Protein AF-Q9V0Q1-F1 (afdb_monomer)

Solvent-accessible surface area (backbone atoms only — not comparable to full-atom values): 7654 Å² total; per-residue (Å²): 84,80,48,76,49,73,83,49,101,88,44,68,52,75,47,77,44,59,63,68,63,54,52,52,26,57,76,72,72,43,56,64,68,58,52,51,48,46,58,74,71,66,63,84,71,84,74,86,70,74,45,73,64,57,54,51,52,50,54,52,52,50,53,56,47,53,53,53,48,52,56,49,52,54,52,48,51,54,50,53,51,54,51,51,50,53,52,52,51,48,31,52,49,28,54,52,50,54,53,52,52,53,48,48,56,52,51,28,58,75,69,72,45,78,87,77,89,50,64,74,60,50,52,54,29,26,66,53,66,76,103

Mean predicted aligned error: 13.84 Å

Secondary structure (DSSP, 8-state):
-EEEEESSSS-EEEEEPPHHHHHHHHHTT--HHHHHHHHHHH---------HHHHHHHHHHHHHHHHHHHHHHHHHHHHHHHHHHHHHHHHHHHHHHHHHHHHHHHHHHHTTPPPPP-HHHHHHHHHHHT-

Radius of gyration: 37.67 Å; Cα contacts (8 Å, |Δi|>4): 56; chains: 1; bounding box: 70×28×96 Å

Foldseek 3Di:
DWDWDDPDPPDIDIDDDDPVVVVVCVVVVHDPVVVVCCCVPVVDDPPPPCDPVNVVVVVVVVVVVVVVVVVVVVVVVVVVVVVVVVLVVLLVVLVVVVVVLVVVQVVCVVVVHDDDDCPVSVVSSCVSNVD

Sequence (131 aa):
MKVTFRKSRFARITVEIPTNAVEVCEELGFSLEEVLKKLFLEGNFDFEIHSEEEVMQLEMKIRDTERKLYELEGSWSSLKFKLFQVYSDNRNLAIQISGLVSENKRLRKFLNLPSRDFRDVEELIRYYLNL

Structure (mmCIF, N/CA/C/O backbone):
data_AF-Q9V0Q1-F1
#
_entry.id   AF-Q9V0Q1-F1
#
loop_
_atom_site.group_PDB
_atom_site.id
_atom_site.type_symbol
_atom_site.label_atom_id
_atom_site.label_alt_id
_atom_site.label_comp_id
_atom_site.label_asym_id
_atom_site.label_entity_id
_atom_site.label_seq_id
_atom_site.pdbx_PDB_ins_code
_atom_site.Cartn_x
_atom_site.Cartn_y
_atom_site.Cartn_z
_atom_site.occupancy
_atom_site.B_iso_or_equiv
_atom_site.auth_seq_id
_atom_site.auth_comp_id
_atom_site.auth_asym_id
_atom_site.auth_atom_id
_atom_site.pdbx_PDB_model_num
ATOM 1 N N . MET A 1 1 ? 36.205 -1.990 -29.481 1.00 76.88 1 MET A N 1
ATOM 2 C CA . MET A 1 1 ? 37.380 -2.283 -30.341 1.00 76.88 1 MET A CA 1
ATOM 3 C C . MET A 1 1 ? 37.312 -1.437 -31.614 1.00 76.88 1 MET A C 1
ATOM 5 O O . MET A 1 1 ? 36.217 -1.220 -32.107 1.00 76.88 1 MET A O 1
ATOM 9 N N . LYS A 1 2 ? 38.432 -0.932 -32.160 1.00 77.94 2 LYS A N 1
ATOM 10 C CA . LYS A 1 2 ? 38.425 -0.172 -33.432 1.00 77.94 2 LYS A CA 1
ATOM 11 C C . LYS A 1 2 ? 38.990 -1.018 -34.568 1.00 77.94 2 LYS A C 1
ATOM 13 O O . LYS A 1 2 ? 40.116 -1.496 -34.457 1.00 77.94 2 LYS A O 1
ATOM 18 N N . VAL A 1 3 ? 38.250 -1.153 -35.665 1.00 78.00 3 VAL A N 1
ATOM 19 C CA . VAL A 1 3 ? 38.702 -1.852 -36.876 1.00 78.00 3 VAL A CA 1
ATOM 20 C C . VAL A 1 3 ? 38.826 -0.842 -38.009 1.00 78.00 3 VAL A C 1
ATOM 22 O O . VAL A 1 3 ? 37.912 -0.065 -38.267 1.00 78.00 3 VAL A O 1
ATOM 25 N N . THR A 1 4 ? 39.987 -0.802 -38.664 1.00 76.12 4 THR A N 1
ATOM 26 C CA . THR A 1 4 ? 40.248 0.122 -39.777 1.00 76.12 4 THR A CA 1
ATOM 27 C C . THR A 1 4 ? 40.439 -0.649 -41.072 1.00 76.12 4 THR A C 1
ATOM 29 O O . THR A 1 4 ? 41.419 -1.376 -41.228 1.00 76.12 4 THR A O 1
ATOM 32 N N . PHE A 1 5 ? 39.564 -0.406 -42.037 1.00 72.56 5 PHE A N 1
ATOM 33 C CA . PHE A 1 5 ? 39.662 -0.931 -43.391 1.00 72.56 5 PHE A CA 1
ATOM 34 C C . PHE A 1 5 ? 40.316 0.111 -44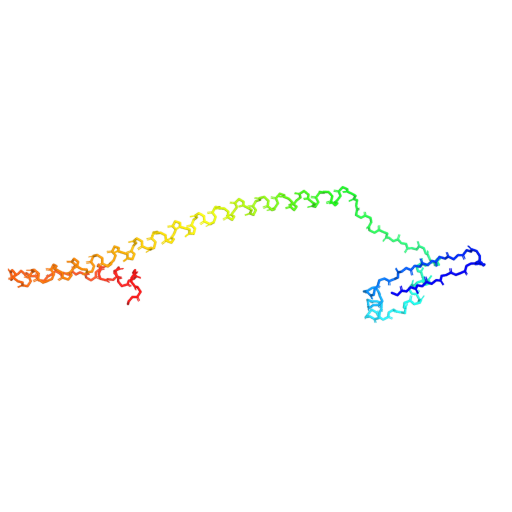.299 1.00 72.56 5 PHE A C 1
ATOM 36 O O . PHE A 1 5 ? 39.942 1.286 -44.288 1.00 72.56 5 PHE A O 1
ATOM 43 N N . ARG A 1 6 ? 41.316 -0.293 -45.089 1.00 75.56 6 ARG A N 1
ATOM 44 C CA . ARG A 1 6 ? 42.044 0.606 -46.000 1.00 75.56 6 ARG A CA 1
ATOM 45 C C . ARG A 1 6 ? 41.859 0.151 -47.444 1.00 75.56 6 ARG A C 1
ATOM 47 O O . ARG A 1 6 ? 42.311 -0.930 -47.797 1.00 75.56 6 ARG A O 1
ATOM 54 N N . LYS A 1 7 ? 41.256 1.004 -48.278 1.00 70.25 7 LYS A N 1
ATOM 55 C CA . LYS A 1 7 ? 41.142 0.791 -49.734 1.00 70.25 7 LYS A CA 1
ATOM 56 C C . LYS A 1 7 ? 42.257 1.508 -50.506 1.00 70.25 7 LYS A C 1
ATOM 58 O O . LYS A 1 7 ? 42.713 1.016 -51.529 1.00 70.25 7 LYS A O 1
ATOM 63 N N . SER A 1 8 ? 42.729 2.658 -50.015 1.00 68.94 8 SER A N 1
ATOM 64 C CA . SER A 1 8 ? 43.891 3.383 -50.559 1.00 68.94 8 SER A CA 1
ATOM 65 C C . SER A 1 8 ? 44.558 4.249 -49.477 1.00 68.94 8 SER A C 1
ATOM 67 O O . SER A 1 8 ? 44.099 4.287 -48.332 1.00 68.94 8 SER A O 1
ATOM 69 N N . ARG A 1 9 ? 45.638 4.979 -49.811 1.00 63.94 9 ARG A N 1
ATOM 70 C CA . ARG A 1 9 ? 46.289 5.918 -48.870 1.00 63.94 9 ARG A CA 1
ATOM 71 C C . ARG A 1 9 ? 45.332 6.994 -48.336 1.00 63.94 9 ARG A C 1
ATOM 73 O O . ARG A 1 9 ? 45.522 7.416 -47.199 1.00 63.94 9 ARG A O 1
ATOM 80 N N . PHE A 1 10 ? 44.309 7.361 -49.112 1.00 60.66 10 PHE A N 1
ATOM 81 C CA . PHE A 1 10 ? 43.339 8.414 -48.788 1.00 60.66 10 PHE A CA 1
ATOM 82 C C . PHE A 1 10 ? 41.933 7.892 -48.454 1.00 60.66 10 PHE A C 1
ATOM 84 O O . PHE A 1 10 ? 41.116 8.651 -47.951 1.00 60.66 10 PHE A O 1
ATOM 91 N N . ALA A 1 11 ? 41.644 6.609 -48.693 1.00 63.66 11 ALA A N 1
ATOM 92 C CA . ALA A 1 11 ? 40.341 6.008 -48.412 1.00 63.66 11 ALA A CA 1
ATOM 93 C C . ALA A 1 11 ? 40.461 4.962 -47.297 1.00 63.66 11 ALA A C 1
ATOM 95 O O . ALA A 1 11 ? 40.935 3.840 -47.523 1.00 63.66 11 ALA A O 1
ATOM 96 N N . ARG A 1 12 ? 40.035 5.348 -46.089 1.00 78.12 12 ARG A N 1
ATOM 97 C CA . ARG A 1 12 ? 39.965 4.477 -44.913 1.00 78.12 12 ARG A CA 1
ATOM 98 C C . ARG A 1 12 ? 38.587 4.586 -44.277 1.00 78.12 12 ARG A C 1
ATOM 100 O O . ARG A 1 12 ? 38.087 5.693 -44.117 1.00 78.12 12 ARG A O 1
ATOM 107 N N . ILE A 1 13 ? 38.017 3.448 -43.904 1.00 77.69 13 ILE A N 1
ATOM 108 C CA . ILE A 1 13 ? 36.791 3.370 -43.110 1.00 77.69 13 ILE A CA 1
ATOM 109 C C . ILE A 1 13 ? 37.189 2.802 -41.755 1.00 77.69 13 ILE A C 1
ATOM 111 O O . ILE A 1 13 ? 37.756 1.711 -41.681 1.00 77.69 13 ILE A O 1
ATOM 115 N N . THR A 1 14 ? 36.924 3.556 -40.696 1.00 77.06 14 THR A N 1
ATOM 116 C CA . THR A 1 14 ? 37.129 3.100 -39.322 1.00 77.06 14 THR A CA 1
ATOM 117 C C . THR A 1 14 ? 35.767 2.810 -38.722 1.00 77.06 14 THR A C 1
ATOM 119 O O . THR A 1 14 ? 34.926 3.701 -38.670 1.00 77.06 14 THR A O 1
ATOM 122 N N . VAL A 1 15 ? 35.563 1.575 -38.278 1.00 80.50 15 VAL A N 1
ATOM 123 C CA . VAL A 1 15 ? 34.349 1.145 -37.586 1.00 80.50 15 VAL A CA 1
ATOM 124 C C . VAL A 1 15 ? 34.715 0.873 -36.136 1.00 80.50 15 VAL A C 1
ATOM 126 O O . VAL A 1 15 ? 35.673 0.149 -35.845 1.00 80.50 15 VAL A O 1
ATOM 129 N N . GLU A 1 16 ? 33.973 1.480 -35.220 1.00 81.75 16 GLU A N 1
ATOM 130 C CA . GLU A 1 16 ? 34.057 1.138 -33.807 1.00 81.75 16 GLU A CA 1
ATOM 131 C C . GLU A 1 16 ? 33.076 0.006 -33.535 1.00 81.75 16 GLU A C 1
ATOM 133 O O . GLU A 1 16 ? 31.872 0.153 -33.711 1.00 81.75 16 GLU A O 1
ATOM 138 N N . ILE A 1 17 ? 33.618 -1.143 -33.147 1.00 81.19 17 ILE A N 1
ATOM 139 C CA . ILE A 1 17 ? 32.842 -2.315 -32.766 1.00 81.19 17 ILE A CA 1
ATOM 140 C C . ILE A 1 17 ? 32.672 -2.265 -31.247 1.00 81.19 17 ILE A C 1
ATOM 142 O O . ILE A 1 17 ? 33.686 -2.245 -30.531 1.00 81.19 17 ILE A O 1
ATOM 146 N N . PRO A 1 18 ? 31.435 -2.212 -30.734 1.00 84.31 18 PRO A N 1
ATOM 147 C CA . PRO A 1 18 ? 31.194 -2.186 -29.302 1.00 84.31 18 PRO A CA 1
ATOM 148 C C . PRO A 1 18 ? 31.567 -3.542 -28.676 1.00 84.31 18 PRO A C 1
ATOM 150 O O . PRO A 1 18 ? 31.538 -4.579 -29.336 1.00 84.31 18 PRO A O 1
ATOM 153 N N . THR A 1 19 ? 32.010 -3.530 -27.418 1.00 80.81 19 THR A N 1
ATOM 154 C CA . THR A 1 19 ? 32.617 -4.704 -26.759 1.00 80.81 19 THR A CA 1
ATOM 155 C C . THR A 1 19 ? 31.634 -5.867 -26.612 1.00 80.81 19 THR A C 1
ATOM 157 O O . THR A 1 19 ? 32.007 -7.009 -26.848 1.00 80.81 19 THR A O 1
ATOM 160 N N . ASN A 1 20 ? 30.361 -5.560 -26.356 1.00 83.56 20 ASN A N 1
ATOM 161 C CA . ASN A 1 20 ? 29.272 -6.535 -26.289 1.00 83.56 20 ASN A CA 1
ATOM 162 C C . ASN A 1 20 ? 29.111 -7.348 -27.586 1.00 83.56 20 ASN A C 1
ATOM 164 O O . ASN A 1 20 ? 28.803 -8.530 -27.536 1.00 83.56 20 ASN A O 1
ATOM 168 N N . ALA A 1 21 ? 29.341 -6.746 -28.756 1.00 78.38 21 ALA A N 1
ATOM 169 C CA . ALA A 1 21 ? 29.259 -7.466 -30.024 1.00 78.38 21 ALA A CA 1
ATOM 170 C C . ALA A 1 21 ? 30.404 -8.479 -30.185 1.00 78.38 21 ALA A C 1
ATOM 172 O O . ALA A 1 21 ? 30.219 -9.518 -30.813 1.00 78.38 21 ALA A O 1
ATOM 173 N N . VAL A 1 22 ? 31.578 -8.187 -29.613 1.00 80.75 22 VAL A N 1
ATOM 174 C CA . VAL A 1 22 ? 32.728 -9.104 -29.610 1.00 80.75 22 VAL A CA 1
ATOM 175 C C . VAL A 1 22 ? 32.449 -10.294 -28.695 1.00 80.75 22 VAL A C 1
ATOM 177 O O . VAL A 1 22 ? 32.623 -11.430 -29.122 1.00 80.75 22 VAL A O 1
ATOM 180 N N . GLU A 1 23 ? 31.941 -10.030 -27.491 1.00 82.81 23 GLU A N 1
ATOM 181 C CA . GLU A 1 23 ? 31.570 -11.058 -26.509 1.00 82.81 23 GLU A CA 1
ATOM 182 C C . GLU A 1 23 ? 30.511 -12.017 -27.073 1.00 82.81 23 GLU A C 1
ATOM 184 O O . GLU A 1 23 ? 30.697 -13.229 -27.045 1.00 82.81 23 GLU A O 1
ATOM 189 N N . VAL A 1 24 ? 29.457 -11.488 -27.702 1.00 84.38 24 VAL A N 1
ATOM 190 C CA . VAL A 1 24 ? 28.405 -12.304 -28.334 1.00 84.38 24 VAL A CA 1
ATOM 191 C C . VAL A 1 24 ? 28.948 -13.167 -29.478 1.00 84.38 24 VAL A C 1
ATOM 193 O O . VAL A 1 24 ? 28.513 -14.304 -29.653 1.00 84.38 24 VAL A O 1
ATOM 196 N N . CYS A 1 25 ? 29.908 -12.664 -30.263 1.00 82.56 25 CYS A N 1
ATOM 197 C CA . CYS A 1 25 ? 30.540 -13.473 -31.309 1.00 82.56 25 CYS A CA 1
ATOM 198 C C . CYS A 1 25 ? 31.311 -14.654 -30.706 1.00 82.56 25 CYS A C 1
ATOM 200 O O . CYS A 1 25 ? 31.175 -15.775 -31.192 1.00 82.56 25 CYS A O 1
ATOM 202 N N . GLU A 1 26 ? 32.076 -14.418 -29.637 1.00 81.69 26 GLU A N 1
ATOM 203 C CA . GLU A 1 26 ? 32.836 -15.463 -28.945 1.00 81.69 26 GLU A CA 1
ATOM 204 C C . GLU A 1 26 ? 31.917 -16.507 -28.292 1.00 81.69 26 GLU A C 1
ATOM 206 O O . GLU A 1 26 ? 32.147 -17.706 -28.455 1.00 81.69 26 GLU A O 1
ATOM 211 N N . GLU A 1 27 ? 30.842 -16.073 -27.626 1.00 83.44 27 GLU A N 1
ATOM 212 C CA . GLU A 1 27 ? 29.855 -16.959 -26.989 1.00 83.44 27 GLU A CA 1
ATOM 213 C C . GLU A 1 27 ? 29.132 -17.859 -27.995 1.00 83.44 27 GLU A C 1
ATOM 215 O O . GLU A 1 27 ? 28.893 -19.038 -27.733 1.00 83.44 27 GLU A O 1
ATOM 220 N N . LEU A 1 28 ? 28.806 -17.315 -29.167 1.00 85.12 28 LEU A N 1
ATOM 221 C CA . LEU A 1 28 ? 28.123 -18.042 -30.234 1.00 85.12 28 LEU A CA 1
ATOM 222 C C . LEU A 1 28 ? 29.087 -18.842 -31.130 1.00 85.12 28 LEU A C 1
ATOM 224 O O . LEU A 1 28 ? 28.649 -19.472 -32.093 1.00 85.12 28 LEU A O 1
ATOM 228 N N . GLY A 1 29 ? 30.390 -18.843 -30.823 1.00 82.00 29 GLY A N 1
ATOM 229 C CA . GLY A 1 29 ? 31.409 -19.600 -31.554 1.00 82.00 29 GLY A CA 1
ATOM 230 C C . GLY A 1 29 ? 31.753 -19.025 -32.931 1.00 82.00 29 GLY A C 1
ATOM 231 O O . GLY A 1 29 ? 32.325 -19.727 -33.767 1.00 82.00 29 GLY A O 1
ATOM 232 N N . PHE A 1 30 ? 31.418 -17.761 -33.186 1.00 82.12 30 PHE A N 1
ATOM 233 C CA . PHE A 1 30 ? 31.757 -17.070 -34.421 1.00 82.12 30 PHE A CA 1
ATOM 234 C C . PHE A 1 30 ? 33.080 -16.313 -34.292 1.00 82.12 30 PHE A C 1
ATOM 236 O O . PHE A 1 30 ? 33.305 -15.540 -33.363 1.00 82.12 30 PHE A O 1
ATOM 243 N N . SER A 1 31 ? 33.947 -16.452 -35.296 1.00 82.38 31 SER A N 1
ATOM 244 C CA . SER A 1 31 ? 35.099 -15.560 -35.431 1.00 82.38 31 SER A CA 1
ATOM 245 C C . SER A 1 31 ? 34.623 -14.164 -35.829 1.00 82.38 31 SER A C 1
ATOM 247 O O . SER A 1 31 ? 34.007 -13.995 -36.884 1.00 82.38 31 SER A O 1
ATOM 249 N N . LEU A 1 32 ? 34.961 -13.148 -35.027 1.00 79.75 32 LEU A N 1
ATOM 250 C CA . LEU A 1 32 ? 34.647 -11.745 -35.320 1.00 79.75 32 LEU A CA 1
ATOM 251 C C . LEU A 1 32 ? 35.123 -11.336 -36.726 1.00 79.75 32 LEU A C 1
ATOM 253 O O . LEU A 1 32 ? 34.441 -10.596 -37.430 1.00 79.75 32 LEU A O 1
ATOM 257 N N . GLU A 1 33 ? 36.276 -11.844 -37.169 1.00 78.19 33 GLU A N 1
ATOM 258 C CA . GLU A 1 33 ? 36.802 -11.582 -38.511 1.00 78.19 33 GLU A CA 1
ATOM 259 C C . GLU A 1 33 ? 35.905 -12.172 -39.610 1.00 78.19 33 GLU A C 1
ATOM 261 O O . GLU A 1 33 ? 35.699 -11.543 -40.649 1.00 78.19 33 GLU A O 1
ATOM 266 N N . GLU A 1 34 ? 35.363 -13.368 -39.389 1.00 76.31 34 GLU A N 1
ATOM 267 C CA . GLU A 1 34 ? 34.493 -14.053 -40.343 1.00 76.31 34 GLU A CA 1
ATOM 268 C C . GLU A 1 34 ? 33.117 -13.390 -40.423 1.00 76.31 34 GLU A C 1
ATOM 270 O O . GLU A 1 34 ? 32.608 -13.172 -41.522 1.00 76.31 34 GLU A O 1
ATOM 275 N N . VAL A 1 35 ? 32.567 -12.978 -39.277 1.00 77.69 35 VAL A N 1
ATOM 276 C CA . VAL A 1 35 ? 31.325 -12.197 -39.207 1.00 77.69 35 VAL A CA 1
ATOM 277 C C . VAL A 1 35 ? 31.493 -10.884 -39.962 1.00 77.69 35 VAL A C 1
ATOM 279 O O . VAL A 1 35 ? 30.684 -10.575 -40.830 1.00 77.69 35 VAL A O 1
ATOM 282 N N . LEU A 1 36 ? 32.580 -10.143 -39.719 1.00 77.62 36 LEU A N 1
ATOM 283 C CA . LEU A 1 36 ? 32.857 -8.902 -40.446 1.00 77.62 36 LEU A CA 1
ATOM 284 C C . LEU A 1 36 ? 33.012 -9.149 -41.951 1.00 77.62 36 LEU A C 1
ATOM 286 O O . LEU A 1 36 ? 32.440 -8.411 -42.748 1.00 77.62 36 LEU A O 1
ATOM 290 N N . LYS A 1 37 ? 33.739 -10.194 -42.367 1.00 75.12 37 LYS A N 1
ATOM 291 C CA . LYS A 1 37 ? 33.866 -10.544 -43.790 1.00 75.12 37 LYS A CA 1
ATOM 292 C C . LYS A 1 37 ? 32.510 -10.841 -44.423 1.00 75.12 37 LYS A C 1
ATOM 294 O O . LYS A 1 37 ? 32.240 -10.292 -45.486 1.00 75.12 37 LYS A O 1
ATOM 299 N N . LYS A 1 38 ? 31.660 -11.646 -43.779 1.00 73.38 38 LYS A N 1
ATOM 300 C CA . LYS A 1 38 ? 30.309 -11.951 -44.275 1.00 73.38 38 LYS A CA 1
ATOM 301 C C . LYS A 1 38 ? 29.441 -10.698 -44.349 1.00 73.38 38 LYS A C 1
ATOM 303 O O . LYS A 1 38 ? 28.880 -10.429 -45.406 1.00 73.38 38 LYS A O 1
ATOM 308 N N . LEU A 1 39 ? 29.435 -9.874 -43.298 1.00 74.19 39 LEU A N 1
ATOM 309 C CA . LEU A 1 39 ? 28.713 -8.596 -43.272 1.00 74.19 39 LEU A CA 1
ATOM 310 C C . LEU A 1 39 ? 29.115 -7.693 -44.452 1.00 74.19 39 LEU A C 1
ATOM 312 O O . LEU A 1 39 ? 28.253 -7.144 -45.129 1.00 74.19 39 LEU A O 1
ATOM 316 N N . PHE A 1 40 ? 30.414 -7.552 -44.740 1.00 70.81 40 PHE A N 1
ATOM 317 C CA . PHE A 1 40 ? 30.890 -6.647 -45.795 1.00 70.81 40 PHE A CA 1
ATOM 318 C C . PHE A 1 40 ? 30.857 -7.229 -47.217 1.00 70.81 40 PHE A C 1
ATOM 320 O O . PHE A 1 40 ? 30.797 -6.450 -48.168 1.00 70.81 40 PHE A O 1
ATOM 327 N N . LEU A 1 41 ? 30.949 -8.553 -47.385 1.00 69.50 41 LEU A N 1
ATOM 328 C CA . LEU A 1 41 ? 31.004 -9.205 -48.702 1.00 69.50 41 LEU A CA 1
ATOM 329 C C . LEU A 1 41 ? 29.633 -9.656 -49.203 1.00 69.50 41 LEU A C 1
ATOM 331 O O . LEU A 1 41 ? 29.371 -9.548 -50.398 1.00 69.50 41 LEU A O 1
ATOM 335 N N . GLU A 1 42 ? 28.785 -10.180 -48.318 1.00 66.12 42 GLU A N 1
ATOM 336 C CA . GLU A 1 42 ? 27.506 -10.783 -48.708 1.00 66.12 42 GLU A CA 1
ATOM 337 C C . GLU A 1 42 ? 26.371 -9.758 -48.698 1.00 66.12 42 GLU A C 1
ATOM 339 O O . GLU A 1 42 ? 25.423 -9.903 -49.462 1.00 66.12 42 GLU A O 1
ATOM 344 N N . GLY A 1 43 ? 26.470 -8.700 -47.883 1.00 56.34 43 GLY A N 1
ATOM 345 C CA . GLY A 1 43 ? 25.507 -7.595 -47.877 1.00 56.34 43 GLY A CA 1
ATOM 346 C C . GLY A 1 43 ? 24.066 -7.986 -47.520 1.00 56.34 43 GLY A C 1
ATOM 347 O O . GLY A 1 43 ? 23.164 -7.168 -47.688 1.00 56.34 43 GLY A O 1
ATOM 348 N N . ASN A 1 44 ? 23.840 -9.212 -47.040 1.00 46.28 44 ASN A N 1
ATOM 349 C CA . ASN A 1 44 ? 22.539 -9.692 -46.588 1.00 46.28 44 ASN A CA 1
ATOM 350 C C . ASN A 1 44 ? 22.262 -9.132 -45.193 1.00 46.28 44 ASN A C 1
ATOM 352 O O . ASN A 1 44 ? 22.628 -9.732 -44.183 1.00 46.28 44 ASN A O 1
ATOM 356 N N . PHE A 1 45 ? 21.646 -7.955 -45.157 1.00 61.09 45 PHE A N 1
ATOM 357 C CA . PHE A 1 45 ? 21.156 -7.336 -43.936 1.00 61.09 45 PHE A CA 1
ATOM 358 C C . PHE A 1 45 ? 19.631 -7.340 -43.954 1.00 61.09 45 PHE A C 1
ATOM 360 O O . PHE A 1 45 ? 19.030 -6.665 -44.788 1.00 61.09 45 PHE A O 1
ATOM 367 N N . ASP A 1 46 ? 19.025 -8.018 -42.986 1.00 53.69 46 ASP A N 1
ATOM 368 C CA . ASP A 1 46 ? 17.697 -7.643 -42.520 1.00 53.69 46 ASP A CA 1
ATOM 369 C C . ASP A 1 46 ? 17.913 -6.627 -41.403 1.00 53.69 46 ASP A C 1
ATOM 371 O O . ASP A 1 46 ? 18.227 -6.968 -40.262 1.00 53.69 46 ASP A O 1
ATOM 375 N N . PHE A 1 47 ? 17.838 -5.342 -41.747 1.00 56.66 47 PHE A N 1
ATOM 376 C CA . PHE A 1 47 ? 17.687 -4.333 -40.713 1.00 56.66 47 PHE A CA 1
ATOM 377 C C . PHE A 1 47 ? 16.263 -4.478 -40.176 1.00 56.66 47 PHE A C 1
ATOM 379 O O . PHE A 1 47 ? 15.306 -4.171 -40.888 1.00 56.66 47 PHE A O 1
ATOM 386 N N . GLU A 1 48 ? 16.111 -4.915 -38.926 1.00 56.03 48 GLU A N 1
ATOM 387 C CA . GLU A 1 48 ? 14.895 -4.633 -38.162 1.00 56.03 48 GLU A CA 1
ATOM 388 C C . GLU A 1 48 ? 14.854 -3.119 -37.926 1.00 56.03 48 GLU A C 1
ATOM 390 O O . GLU A 1 48 ? 15.278 -2.589 -36.899 1.00 56.03 48 GLU A O 1
ATOM 395 N N . ILE A 1 49 ? 14.429 -2.386 -38.953 1.00 59.44 49 ILE A N 1
ATOM 396 C CA . ILE A 1 49 ? 14.123 -0.970 -38.845 1.00 59.44 49 ILE A CA 1
ATOM 397 C C . ILE A 1 49 ? 12.788 -0.931 -38.119 1.00 59.44 49 ILE A C 1
ATOM 399 O O . ILE A 1 49 ? 11.736 -0.976 -38.755 1.00 59.44 49 ILE A O 1
ATOM 403 N N . HIS A 1 50 ? 12.825 -0.884 -36.787 1.00 62.41 50 HIS A N 1
ATOM 404 C CA . HIS A 1 50 ? 11.653 -0.450 -36.042 1.00 62.41 50 HIS A CA 1
ATOM 405 C C . HIS A 1 50 ? 11.229 0.886 -36.628 1.00 62.41 50 HIS A C 1
ATOM 407 O O . HIS A 1 50 ? 12.017 1.839 -36.660 1.00 62.41 50 HIS A O 1
ATOM 413 N N . SER A 1 51 ? 10.018 0.926 -37.174 1.00 74.19 51 SER A N 1
ATOM 414 C CA . SER A 1 51 ? 9.514 2.162 -37.748 1.00 74.19 51 SER A CA 1
ATOM 415 C C . SER A 1 51 ? 9.471 3.224 -36.648 1.00 74.19 51 SER A C 1
ATOM 417 O O . SER A 1 51 ? 9.203 2.932 -35.481 1.00 74.19 51 SER A O 1
ATOM 419 N N . GLU A 1 52 ? 9.735 4.478 -37.006 1.00 75.94 52 GLU A N 1
ATOM 420 C CA . GLU A 1 52 ? 9.593 5.601 -36.071 1.00 75.94 52 GLU A CA 1
ATOM 421 C C . GLU A 1 52 ? 8.182 5.617 -35.444 1.00 75.94 52 GLU A C 1
ATOM 423 O O . GLU A 1 52 ? 8.004 5.952 -34.275 1.00 75.94 52 GLU A O 1
ATOM 428 N N 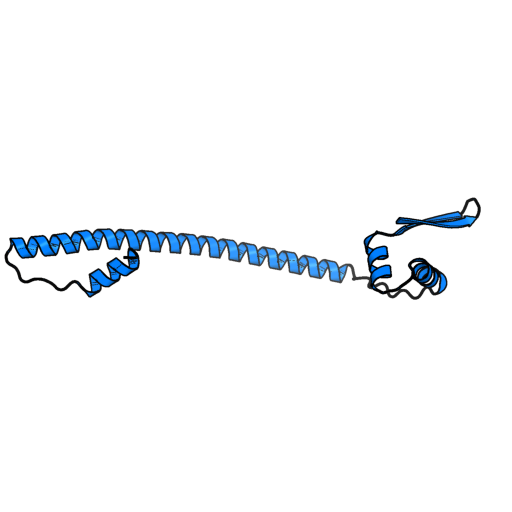. GLU A 1 53 ? 7.190 5.130 -36.193 1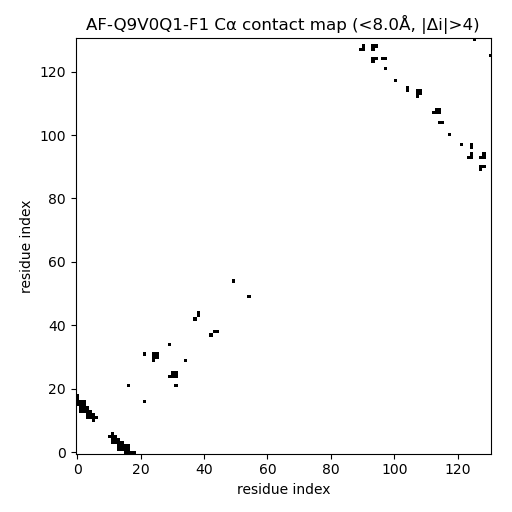.00 81.19 53 GLU A N 1
ATOM 429 C CA . GLU A 1 53 ? 5.816 4.907 -35.749 1.00 81.19 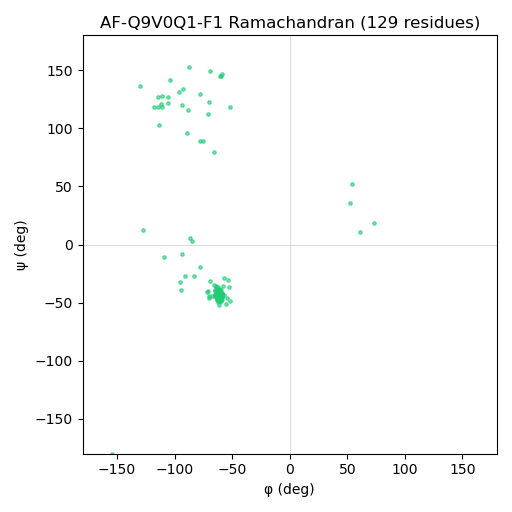53 GLU A CA 1
ATOM 430 C C . GLU A 1 53 ? 5.695 3.830 -34.657 1.00 81.19 53 GLU A C 1
ATOM 432 O O . GLU A 1 53 ? 4.990 4.051 -33.671 1.00 81.19 53 GLU A O 1
ATOM 437 N N . GLU A 1 54 ? 6.382 2.688 -34.777 1.00 83.50 54 GLU A N 1
ATOM 438 C CA . GLU A 1 54 ? 6.419 1.644 -33.740 1.00 83.50 54 GLU A CA 1
ATOM 439 C C . GLU A 1 54 ? 7.023 2.166 -32.436 1.00 83.50 54 GLU A C 1
ATOM 441 O O . GLU A 1 54 ? 6.454 1.962 -31.357 1.00 83.50 54 GLU A O 1
ATOM 446 N N . VAL A 1 55 ? 8.146 2.881 -32.535 1.00 86.38 55 VAL A N 1
ATOM 447 C CA . VAL A 1 55 ? 8.814 3.489 -31.377 1.00 86.38 55 VAL A CA 1
ATOM 448 C C . VAL A 1 55 ? 7.890 4.515 -30.720 1.00 86.38 55 VAL A C 1
ATOM 450 O O . VAL A 1 55 ? 7.655 4.449 -29.512 1.00 86.38 55 VAL A O 1
ATOM 453 N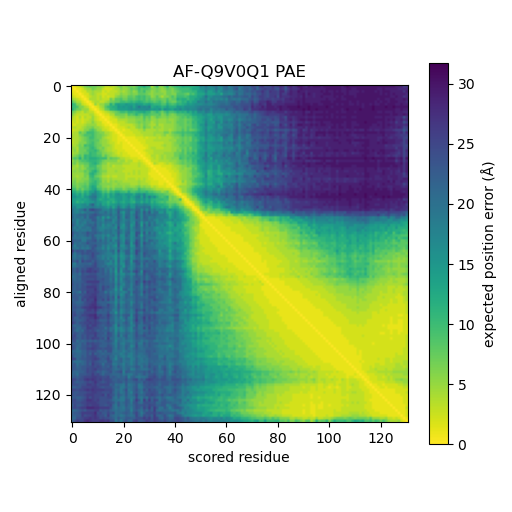 N . MET A 1 56 ? 7.266 5.393 -31.508 1.00 88.62 56 MET A N 1
ATOM 454 C CA . MET A 1 56 ? 6.330 6.398 -31.003 1.00 88.62 56 MET A CA 1
ATOM 455 C C . MET A 1 56 ? 5.107 5.764 -30.319 1.00 88.62 56 MET A C 1
ATOM 457 O O . MET A 1 56 ? 4.665 6.235 -29.266 1.00 88.62 56 MET A O 1
ATOM 461 N N . GLN A 1 57 ? 4.561 4.673 -30.867 1.00 92.56 57 GLN A N 1
ATOM 462 C CA . GLN A 1 57 ? 3.45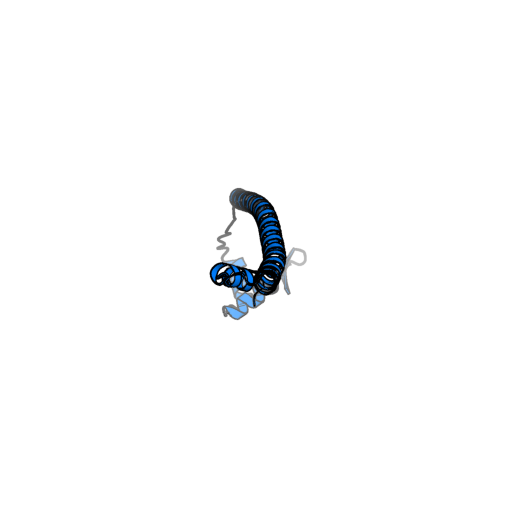0 3.948 -30.243 1.00 92.56 57 GLN A CA 1
ATOM 463 C C . GLN A 1 57 ? 3.847 3.324 -28.902 1.00 92.56 57 GLN A C 1
ATOM 465 O O . GLN A 1 57 ? 3.053 3.348 -27.955 1.00 92.56 57 GLN A O 1
ATOM 470 N N . LEU A 1 58 ? 5.056 2.769 -28.799 1.00 93.38 58 LEU A N 1
ATOM 471 C CA . LEU A 1 58 ? 5.573 2.227 -27.543 1.00 93.38 58 LEU A CA 1
ATOM 472 C C . LEU A 1 58 ? 5.765 3.333 -26.501 1.00 93.38 58 LEU A C 1
ATOM 474 O O . LEU A 1 58 ? 5.310 3.180 -25.369 1.00 93.38 58 LEU A O 1
ATOM 478 N N . GLU A 1 59 ? 6.327 4.477 -26.884 1.00 92.75 59 GLU A N 1
ATOM 479 C CA . GLU A 1 59 ? 6.473 5.632 -25.991 1.00 92.75 59 GLU A CA 1
ATOM 480 C C . GLU A 1 59 ? 5.127 6.182 -25.503 1.00 92.75 59 GLU A C 1
ATOM 482 O O . GLU A 1 59 ? 4.994 6.595 -24.349 1.00 92.75 59 GLU A O 1
ATOM 487 N N . MET A 1 60 ? 4.098 6.201 -26.358 1.00 95.38 60 MET A N 1
ATOM 488 C CA . MET A 1 60 ? 2.743 6.568 -25.933 1.00 95.38 60 MET A CA 1
ATOM 489 C C . MET A 1 60 ? 2.183 5.570 -24.917 1.00 95.38 60 MET A C 1
ATOM 491 O O . MET A 1 60 ? 1.658 5.984 -23.884 1.00 95.38 60 MET A O 1
ATOM 495 N N . LYS A 1 61 ? 2.344 4.263 -25.159 1.00 96.00 61 LYS A N 1
ATOM 496 C CA . LYS A 1 61 ? 1.899 3.221 -24.220 1.00 96.00 61 LYS A CA 1
ATOM 497 C C . LYS A 1 61 ? 2.623 3.306 -22.877 1.00 96.00 61 LYS A C 1
ATOM 499 O O . LYS A 1 61 ? 1.984 3.111 -21.842 1.00 96.00 61 LYS A O 1
ATOM 504 N N . ILE A 1 62 ? 3.922 3.607 -22.882 1.00 96.69 62 ILE A N 1
ATOM 505 C CA . ILE A 1 62 ? 4.708 3.815 -21.659 1.00 96.69 62 ILE A CA 1
ATOM 506 C C . ILE A 1 62 ? 4.133 4.995 -20.876 1.00 96.69 62 ILE A C 1
ATOM 508 O O . ILE A 1 62 ? 3.742 4.811 -19.726 1.00 96.69 62 ILE A O 1
ATOM 512 N N . ARG A 1 63 ? 3.953 6.156 -21.516 1.00 96.06 63 ARG A N 1
ATOM 513 C CA . ARG A 1 63 ? 3.393 7.352 -20.862 1.00 96.06 63 ARG A CA 1
ATOM 514 C C . ARG A 1 63 ? 1.996 7.122 -20.288 1.00 96.06 63 ARG A C 1
ATOM 516 O O . ARG A 1 63 ? 1.707 7.531 -19.163 1.00 96.06 63 ARG A O 1
ATOM 523 N N . ASP A 1 64 ? 1.128 6.435 -21.026 1.00 97.56 64 ASP A N 1
ATOM 524 C CA . ASP A 1 64 ? -0.208 6.085 -20.537 1.00 97.56 64 ASP A CA 1
ATOM 525 C C . ASP A 1 64 ? -0.152 5.142 -19.329 1.00 97.56 64 ASP A C 1
ATOM 527 O O . ASP A 1 64 ? -0.970 5.247 -18.411 1.00 97.56 64 ASP A O 1
ATOM 531 N N . THR A 1 65 ? 0.809 4.218 -19.319 1.00 97.19 65 THR A N 1
ATOM 532 C CA . THR A 1 65 ? 1.018 3.282 -18.210 1.00 97.19 65 THR A CA 1
ATOM 533 C C . THR A 1 65 ? 1.553 4.002 -16.977 1.00 97.19 65 THR A C 1
ATOM 535 O O . THR A 1 65 ? 1.024 3.800 -15.886 1.00 97.19 65 THR A O 1
ATOM 538 N N . GLU A 1 66 ? 2.529 4.893 -17.142 1.00 96.31 66 GLU A N 1
ATOM 539 C CA . GLU A 1 66 ? 3.069 5.730 -16.065 1.00 96.31 66 GLU A CA 1
ATOM 540 C C . GLU A 1 66 ? 1.983 6.605 -15.433 1.00 96.31 66 GLU A C 1
ATOM 542 O O . GLU A 1 66 ? 1.880 6.677 -14.208 1.00 96.31 66 GLU A O 1
ATOM 547 N N . ARG A 1 67 ? 1.103 7.206 -16.247 1.00 96.75 67 ARG A N 1
ATOM 548 C CA . ARG A 1 67 ? -0.024 7.995 -15.731 1.00 96.75 67 ARG A CA 1
ATOM 549 C C . ARG A 1 67 ? -0.965 7.147 -14.875 1.00 96.75 67 ARG A C 1
ATOM 551 O O . ARG A 1 67 ? -1.328 7.557 -13.775 1.00 96.75 67 ARG A O 1
ATOM 558 N N . LYS A 1 68 ? -1.343 5.958 -15.356 1.00 97.50 68 LYS A N 1
ATOM 559 C CA . LYS A 1 68 ? -2.206 5.033 -14.600 1.00 97.50 68 LYS A CA 1
ATOM 560 C C . LYS A 1 68 ? -1.545 4.575 -13.303 1.00 97.50 68 LYS A C 1
ATOM 562 O O . LYS A 1 68 ? -2.226 4.453 -12.287 1.00 97.50 68 LYS A O 1
ATOM 567 N N . LEU A 1 69 ? -0.236 4.329 -13.332 1.00 96.88 69 LEU A N 1
ATOM 568 C CA . LEU A 1 69 ? 0.524 3.964 -12.142 1.00 96.88 69 LEU A CA 1
ATOM 569 C C . LEU A 1 69 ? 0.467 5.088 -11.106 1.00 96.88 69 LEU A C 1
ATOM 571 O O . LEU A 1 69 ? 0.118 4.828 -9.960 1.00 96.88 69 LEU A O 1
ATOM 575 N N . TYR A 1 70 ? 0.702 6.331 -11.521 1.00 96.19 70 TYR A N 1
ATOM 576 C CA . TYR A 1 70 ? 0.653 7.488 -10.630 1.00 96.19 70 TYR A CA 1
ATOM 577 C C . TYR A 1 70 ? -0.727 7.678 -9.975 1.00 96.19 70 TYR A C 1
ATOM 579 O O . TYR A 1 70 ? -0.835 7.899 -8.767 1.00 96.19 70 TYR A O 1
ATOM 587 N N . GLU A 1 71 ? -1.808 7.538 -10.749 1.00 96.06 71 GLU A N 1
ATOM 588 C CA . GLU A 1 71 ? -3.183 7.593 -10.230 1.00 96.06 71 GLU A CA 1
AT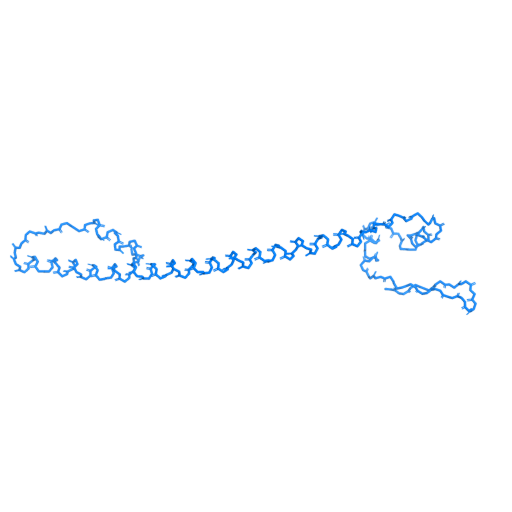OM 589 C C . GLU A 1 71 ? -3.455 6.484 -9.198 1.00 96.06 71 GLU A C 1
ATOM 591 O O . GLU A 1 71 ? -4.076 6.718 -8.149 1.00 96.06 71 GLU A O 1
ATOM 596 N N . LEU A 1 72 ? -2.961 5.273 -9.476 1.00 96.81 72 LEU A N 1
ATOM 597 C CA . LEU A 1 72 ? -3.099 4.125 -8.588 1.00 96.81 72 LEU A CA 1
ATOM 598 C C . LEU A 1 72 ? -2.292 4.314 -7.300 1.00 96.81 72 LEU A C 1
ATOM 600 O O . LEU A 1 72 ? -2.815 4.064 -6.217 1.00 96.81 72 LEU A O 1
ATOM 604 N N . GLU A 1 73 ? -1.053 4.789 -7.396 1.00 95.06 73 GLU A N 1
ATOM 605 C CA . GLU A 1 73 ? -0.185 5.075 -6.252 1.00 95.06 73 GLU A CA 1
ATOM 606 C C . GLU A 1 73 ? -0.776 6.154 -5.344 1.00 95.06 73 GLU A C 1
ATOM 608 O O . GLU A 1 73 ? -0.768 6.005 -4.116 1.00 95.06 73 GLU A O 1
ATOM 613 N N . GLY A 1 74 ? -1.351 7.209 -5.929 1.00 94.69 74 GLY A N 1
ATOM 614 C CA . GLY A 1 74 ? -2.061 8.245 -5.182 1.00 94.69 74 GLY A CA 1
ATOM 615 C C . GLY A 1 74 ? -3.253 7.674 -4.409 1.00 94.69 74 GLY A C 1
ATOM 616 O O . GLY A 1 74 ? -3.393 7.894 -3.199 1.00 94.69 74 GLY A O 1
ATOM 617 N N . SER A 1 75 ? -4.077 6.868 -5.080 1.00 95.00 75 SER A N 1
ATOM 618 C CA . SER A 1 75 ? -5.242 6.212 -4.472 1.00 95.00 75 SER A CA 1
ATOM 619 C C . SER A 1 75 ? -4.838 5.227 -3.369 1.00 95.00 75 SER A C 1
ATOM 621 O O . SER A 1 75 ? -5.401 5.241 -2.269 1.00 95.00 75 SER A O 1
ATOM 623 N N . TRP A 1 76 ? -3.819 4.408 -3.631 1.00 96.44 76 TRP A N 1
ATOM 624 C CA . TRP A 1 76 ? -3.270 3.435 -2.691 1.00 96.44 76 TRP A CA 1
ATOM 625 C C . TRP A 1 76 ? -2.704 4.103 -1.439 1.00 96.44 76 TRP A C 1
ATOM 627 O O . TRP A 1 76 ? -2.984 3.670 -0.320 1.00 96.44 76 TRP A O 1
ATOM 637 N N . SER A 1 77 ? -1.964 5.198 -1.607 1.00 94.81 77 SER A N 1
ATOM 638 C CA . SER A 1 77 ? -1.379 5.949 -0.493 1.00 94.81 77 SER A CA 1
ATOM 639 C C . SER A 1 77 ? -2.454 6.533 0.423 1.00 94.81 77 SER A C 1
ATOM 641 O O . SER A 1 77 ? -2.360 6.408 1.646 1.00 94.81 77 SER A O 1
ATOM 643 N N . SER A 1 78 ? -3.522 7.098 -0.154 1.00 95.00 78 SER A N 1
ATOM 644 C CA . SER A 1 78 ? -4.674 7.586 0.616 1.00 95.00 78 SER A CA 1
ATOM 645 C C . SER A 1 78 ? -5.357 6.459 1.395 1.00 95.00 78 SER A C 1
ATOM 647 O O . SER A 1 78 ? -5.655 6.611 2.582 1.00 95.00 78 SER A O 1
ATOM 649 N N . LEU A 1 79 ? -5.570 5.304 0.755 1.00 96.44 79 LEU A N 1
ATOM 650 C CA . LEU A 1 79 ? -6.186 4.145 1.398 1.00 96.44 79 LEU A CA 1
ATOM 651 C C . LEU A 1 79 ? -5.327 3.612 2.549 1.00 96.44 79 LEU A C 1
ATOM 653 O O . LEU A 1 79 ? -5.847 3.348 3.632 1.00 96.44 79 LEU A O 1
ATOM 657 N N . LYS A 1 80 ? -4.011 3.513 2.342 1.00 96.94 80 LYS A N 1
ATOM 658 C CA . LYS A 1 80 ? -3.054 3.078 3.362 1.00 96.94 80 LYS A CA 1
ATOM 659 C C . LYS A 1 80 ? -3.084 3.995 4.584 1.00 96.94 80 LYS A C 1
ATOM 661 O O . LYS A 1 80 ? -3.099 3.504 5.711 1.00 96.94 80 LYS A O 1
ATOM 666 N N . PHE A 1 81 ? -3.134 5.309 4.369 1.00 96.31 81 PHE A N 1
ATOM 667 C CA . PHE A 1 81 ? -3.239 6.280 5.457 1.00 96.31 81 PHE A CA 1
ATOM 668 C C . PHE A 1 81 ? -4.550 6.123 6.239 1.00 96.31 81 PHE A C 1
ATOM 670 O O . PHE A 1 81 ? -4.526 6.020 7.465 1.00 96.31 81 PHE A O 1
ATOM 677 N N . LYS A 1 82 ? -5.690 6.024 5.540 1.00 96.88 82 LYS A N 1
ATOM 678 C CA . LYS A 1 82 ? -7.000 5.804 6.177 1.00 96.88 82 LYS A CA 1
ATOM 679 C C . LYS A 1 82 ? -7.026 4.513 6.992 1.00 96.88 82 LYS A C 1
ATOM 681 O O . LYS A 1 82 ? -7.509 4.514 8.119 1.00 96.88 82 LYS A O 1
ATOM 686 N N . LEU A 1 83 ? -6.480 3.427 6.447 1.00 97.19 83 LEU A N 1
ATOM 687 C CA . LEU A 1 83 ? -6.405 2.143 7.138 1.00 97.19 83 LEU A CA 1
ATOM 688 C C . LEU A 1 83 ? -5.565 2.240 8.416 1.00 97.19 83 LEU A C 1
ATOM 690 O O . LEU A 1 83 ? -5.978 1.741 9.460 1.00 97.19 83 LEU A O 1
ATOM 694 N N . PHE A 1 84 ? -4.412 2.908 8.345 1.00 96.62 84 PHE A N 1
ATOM 695 C CA . PHE A 1 84 ? -3.564 3.137 9.513 1.00 96.62 84 PHE A CA 1
ATOM 696 C C . PHE A 1 84 ? -4.294 3.935 10.600 1.00 96.62 84 PHE A C 1
ATOM 698 O O . PHE A 1 84 ? -4.237 3.564 11.772 1.00 96.62 84 PHE A O 1
ATOM 705 N N . GLN A 1 85 ? -5.016 4.989 10.215 1.00 97.62 85 GLN A N 1
ATOM 706 C CA . GLN A 1 85 ? -5.795 5.793 11.152 1.00 97.62 85 GLN A CA 1
ATOM 707 C C . GLN A 1 85 ? -6.891 4.962 11.831 1.00 97.62 85 GLN A C 1
ATOM 709 O O . GLN A 1 85 ? -6.948 4.928 13.055 1.00 97.62 85 GLN A O 1
ATOM 714 N N . VAL A 1 86 ? -7.686 4.213 11.059 1.00 97.19 86 VAL A N 1
ATOM 715 C CA . VAL A 1 86 ? -8.733 3.329 11.604 1.00 97.19 86 VAL A CA 1
ATOM 716 C C . VAL A 1 86 ? -8.142 2.285 12.552 1.00 97.19 86 VAL A C 1
ATOM 718 O O . VAL A 1 86 ? -8.691 2.036 13.622 1.00 97.19 86 VAL A O 1
ATOM 721 N N . TYR A 1 87 ? -7.001 1.691 12.199 1.00 95.88 87 TYR A N 1
ATOM 722 C CA . TYR A 1 87 ? -6.312 0.742 13.071 1.00 95.88 87 TYR A CA 1
ATOM 723 C C . TYR A 1 87 ? -5.863 1.392 14.390 1.00 95.88 87 TYR A C 1
ATOM 725 O O . TYR A 1 87 ? -6.074 0.827 15.464 1.00 95.88 87 TYR A O 1
ATOM 733 N N . SER A 1 88 ? -5.281 2.592 14.321 1.00 96.69 88 SER A N 1
ATOM 734 C CA . SER A 1 88 ? -4.865 3.360 15.497 1.00 96.69 88 SER A CA 1
ATOM 735 C C . SER A 1 88 ? -6.054 3.721 16.392 1.00 96.69 88 SER A C 1
ATOM 737 O O . SER A 1 88 ? -5.992 3.537 17.609 1.00 96.69 88 SER A O 1
ATOM 739 N N . ASP A 1 89 ? -7.154 4.184 15.801 1.00 97.94 89 ASP A N 1
ATOM 740 C CA . ASP A 1 89 ? -8.369 4.554 16.525 1.00 97.94 89 ASP A CA 1
ATOM 741 C C . ASP A 1 89 ? -9.004 3.335 17.206 1.00 97.94 89 ASP A C 1
ATOM 743 O O . ASP A 1 89 ? -9.341 3.397 18.390 1.00 97.94 89 ASP A O 1
ATOM 747 N N . ASN A 1 90 ? -9.072 2.192 16.517 1.00 97.25 90 ASN A N 1
ATOM 748 C CA . ASN A 1 90 ? -9.572 0.942 17.093 1.00 97.25 90 ASN A CA 1
ATOM 749 C C . ASN A 1 90 ? -8.703 0.453 18.256 1.00 97.25 90 ASN A C 1
ATOM 751 O O . ASN A 1 90 ? -9.226 0.008 19.280 1.00 97.25 90 ASN A O 1
ATOM 755 N N . ARG A 1 91 ? -7.377 0.577 18.139 1.00 97.44 91 ARG A N 1
ATOM 756 C CA . ARG A 1 91 ? -6.456 0.247 19.230 1.00 97.44 91 ARG A CA 1
ATOM 757 C C . ARG A 1 91 ? -6.687 1.150 20.444 1.00 97.44 91 ARG A C 1
ATOM 759 O O . ARG A 1 91 ? -6.767 0.652 21.564 1.00 97.44 91 ARG A O 1
ATOM 766 N N . ASN A 1 92 ? -6.848 2.456 20.234 1.00 97.88 92 ASN A N 1
ATOM 767 C CA . ASN A 1 92 ? -7.161 3.404 21.307 1.00 97.88 92 ASN A CA 1
ATOM 768 C C . ASN A 1 92 ? -8.509 3.093 21.968 1.00 97.88 92 ASN A C 1
ATOM 770 O O . ASN A 1 92 ? -8.615 3.117 23.196 1.00 97.88 92 ASN A O 1
ATOM 774 N N . LEU A 1 93 ? -9.523 2.750 21.173 1.00 97.88 93 LEU A N 1
ATOM 775 C CA . LEU A 1 93 ? -10.832 2.352 21.677 1.00 97.88 93 LEU A CA 1
ATOM 776 C C . LEU A 1 93 ? -10.738 1.082 22.533 1.00 97.88 93 LEU A C 1
ATOM 778 O O . LEU A 1 93 ? -11.306 1.038 23.622 1.00 97.88 93 LEU A O 1
ATOM 782 N N . ALA A 1 94 ? -9.966 0.081 22.105 1.00 98.12 94 ALA A N 1
ATOM 783 C CA . ALA A 1 94 ? -9.740 -1.137 22.881 1.00 98.12 94 ALA A CA 1
ATOM 784 C C . ALA A 1 94 ? -9.096 -0.851 24.253 1.00 98.12 94 ALA A C 1
ATOM 786 O O . ALA A 1 94 ? -9.512 -1.432 25.258 1.00 98.12 94 ALA A O 1
ATOM 787 N N . ILE A 1 95 ? -8.144 0.090 24.330 1.00 97.56 95 ILE A N 1
ATOM 788 C CA . ILE A 1 95 ? -7.555 0.539 25.606 1.00 97.56 95 ILE A CA 1
ATOM 789 C C . ILE A 1 95 ? -8.629 1.158 26.509 1.00 97.56 95 ILE A C 1
ATOM 791 O O . ILE A 1 95 ? -8.739 0.793 27.681 1.00 97.56 95 ILE A O 1
ATOM 795 N N . GLN A 1 96 ? -9.440 2.073 25.970 1.00 98.06 96 GLN A N 1
ATOM 796 C CA . GLN A 1 96 ? -10.490 2.747 26.739 1.00 98.06 96 GLN A CA 1
ATOM 797 C C . GLN A 1 96 ? -11.525 1.751 27.269 1.00 98.06 96 GLN A C 1
ATOM 799 O O . GLN A 1 96 ? -11.849 1.765 28.458 1.00 98.06 96 GLN A O 1
ATOM 804 N N . ILE A 1 97 ? -12.001 0.841 26.415 1.00 97.56 97 ILE A N 1
ATOM 805 C CA . ILE A 1 97 ? -12.976 -0.182 26.804 1.00 97.56 97 ILE A CA 1
ATOM 806 C C . ILE A 1 97 ? -12.381 -1.115 27.865 1.00 97.56 97 ILE A C 1
ATOM 808 O O . ILE A 1 97 ? -13.068 -1.435 28.831 1.00 97.56 97 ILE A O 1
ATOM 812 N N . SER A 1 98 ? -11.107 -1.498 27.754 1.00 97.44 98 SER A N 1
ATOM 813 C CA . SER A 1 98 ? -10.423 -2.302 28.779 1.00 97.44 98 SER A CA 1
ATOM 814 C C . SER A 1 98 ? -10.444 -1.628 30.160 1.00 97.44 98 SER A C 1
ATOM 816 O O . SER A 1 98 ? -10.768 -2.263 31.174 1.00 97.44 98 SER A O 1
ATOM 818 N N . GLY A 1 99 ? -10.194 -0.315 30.198 1.00 97.44 99 GLY A N 1
ATOM 819 C CA . GLY A 1 99 ? -10.332 0.496 31.409 1.00 97.44 99 GLY A CA 1
ATOM 820 C C . GLY A 1 99 ? -11.759 0.484 31.965 1.00 97.44 99 GLY A C 1
ATOM 821 O O . GLY A 1 99 ? -11.959 0.181 33.143 1.00 97.44 99 GLY A O 1
ATOM 822 N N . LEU A 1 100 ? -12.759 0.721 31.110 1.00 97.31 100 LEU A N 1
ATOM 823 C CA . LEU A 1 100 ? -14.176 0.734 31.493 1.00 97.31 100 LEU A CA 1
ATOM 824 C C . LEU A 1 100 ? -14.674 -0.629 31.997 1.00 97.31 100 LEU A C 1
ATOM 826 O O . LEU A 1 100 ? -15.430 -0.690 32.967 1.00 97.31 100 LEU A O 1
ATOM 830 N N . VAL A 1 101 ? -14.246 -1.733 31.378 1.00 97.00 101 VAL A N 1
ATOM 831 C CA . VAL A 1 101 ? -14.573 -3.099 31.824 1.00 97.00 101 VAL A CA 1
ATOM 832 C C . VAL A 1 101 ? -13.997 -3.346 33.216 1.00 97.00 101 VAL A C 1
ATOM 834 O O . VAL A 1 101 ? -14.703 -3.832 34.106 1.00 97.00 101 VAL A O 1
ATOM 837 N N . SER A 1 102 ? -12.739 -2.964 33.433 1.00 96.44 102 SER A N 1
ATOM 838 C CA . SER A 1 102 ? -12.061 -3.104 34.725 1.00 96.44 102 SER A CA 1
ATOM 839 C C . SER A 1 102 ? -12.748 -2.280 35.819 1.00 96.44 102 SER A C 1
ATOM 841 O O . SER A 1 102 ? -12.996 -2.775 36.922 1.00 96.44 102 SER A O 1
ATOM 843 N N . GLU A 1 103 ? -13.130 -1.043 35.503 1.00 97.19 103 GLU A N 1
ATOM 844 C CA . GLU A 1 103 ? -13.886 -0.173 36.399 1.00 97.19 103 GLU A CA 1
ATOM 845 C C . GLU A 1 103 ? -15.283 -0.725 36.701 1.00 97.19 103 GLU A C 1
ATOM 847 O O . GLU A 1 103 ? -15.681 -0.768 37.867 1.00 97.19 103 GLU A O 1
ATOM 852 N N . ASN A 1 104 ? -16.005 -1.238 35.701 1.00 97.19 104 ASN A N 1
ATOM 853 C CA . ASN A 1 104 ? -17.322 -1.834 35.913 1.00 97.19 104 ASN A CA 1
ATOM 854 C C . ASN A 1 104 ? -17.251 -3.056 36.836 1.00 97.19 104 ASN A C 1
ATOM 856 O O . ASN A 1 104 ? -18.053 -3.174 37.764 1.00 97.19 104 ASN A O 1
ATOM 860 N N . LYS A 1 105 ? -16.266 -3.941 36.625 1.00 96.25 105 LYS A N 1
ATOM 861 C CA . LYS A 1 105 ? -16.020 -5.097 37.502 1.00 96.25 105 LYS A CA 1
ATOM 862 C C . LYS A 1 105 ? -15.748 -4.653 38.942 1.00 96.25 105 LYS A C 1
ATOM 864 O O . LYS A 1 105 ? -16.337 -5.208 39.872 1.00 96.25 105 LYS A O 1
ATOM 869 N N . ARG A 1 106 ? -14.910 -3.626 39.131 1.00 97.00 106 ARG A N 1
ATOM 870 C CA . ARG A 1 106 ? -14.603 -3.043 40.449 1.00 97.00 106 ARG A CA 1
ATOM 871 C C . ARG A 1 106 ? -15.852 -2.463 41.121 1.00 97.00 106 ARG A C 1
ATOM 873 O O . ARG A 1 106 ? -16.107 -2.774 42.281 1.00 97.00 106 ARG A O 1
ATOM 880 N N . LEU A 1 107 ? -16.639 -1.662 40.401 1.00 97.75 107 LEU A N 1
ATOM 881 C CA . LEU A 1 107 ? -17.859 -1.032 40.918 1.00 97.75 107 LEU A CA 1
ATOM 882 C C . LEU A 1 107 ? -18.929 -2.063 41.286 1.00 97.75 107 LEU A C 1
ATOM 884 O O . LEU A 1 107 ? -19.528 -1.959 42.352 1.00 97.75 107 LEU A O 1
ATOM 888 N N . ARG A 1 108 ? -19.134 -3.095 40.459 1.00 97.25 108 ARG A N 1
ATOM 889 C CA . ARG A 1 108 ? -20.063 -4.191 40.778 1.00 97.25 108 ARG A CA 1
ATOM 890 C C . ARG A 1 108 ? -19.675 -4.903 42.064 1.00 97.25 108 ARG A C 1
ATOM 892 O O . ARG A 1 108 ? -20.538 -5.125 42.904 1.00 97.25 108 ARG A O 1
ATOM 899 N N . LYS A 1 109 ? -18.381 -5.193 42.244 1.00 96.44 109 LYS A N 1
ATOM 900 C CA . LYS A 1 109 ? -17.866 -5.791 43.481 1.00 96.44 109 LYS A CA 1
ATOM 901 C C . LYS A 1 109 ? -18.116 -4.885 44.690 1.00 96.44 109 LYS A C 1
ATOM 903 O O . LYS A 1 109 ? -18.560 -5.372 45.721 1.00 96.44 109 LYS A O 1
ATOM 908 N N . PHE A 1 110 ? -17.860 -3.582 44.558 1.00 97.62 110 PHE A N 1
ATOM 909 C CA . PHE A 1 110 ? -18.088 -2.604 45.627 1.00 97.62 110 PHE A CA 1
ATOM 910 C C . PHE A 1 110 ? -19.570 -2.490 46.021 1.00 97.62 110 PHE A C 1
ATOM 912 O O . PHE A 1 110 ? -19.888 -2.413 47.201 1.00 97.62 110 PHE A O 1
ATOM 919 N N . LEU A 1 111 ? -20.474 -2.531 45.040 1.00 97.69 111 LEU A N 1
ATOM 920 C CA . LEU A 1 111 ? -21.926 -2.443 45.240 1.00 97.69 111 LEU A CA 1
ATOM 921 C C . LEU A 1 111 ? -22.597 -3.798 45.530 1.00 97.69 111 LEU A C 1
ATOM 923 O O . LEU A 1 111 ? -23.822 -3.868 45.581 1.00 97.69 111 LEU A O 1
ATOM 927 N N . ASN A 1 112 ? -21.818 -4.873 45.686 1.00 97.00 112 ASN A N 1
ATOM 928 C CA . ASN A 1 112 ? -22.304 -6.244 45.866 1.00 97.00 112 ASN A CA 1
ATOM 929 C C . ASN A 1 112 ? -23.313 -6.700 44.785 1.00 97.00 112 ASN A C 1
ATOM 931 O O . ASN A 1 112 ? -24.269 -7.425 45.054 1.00 97.00 112 ASN A O 1
ATOM 935 N N . LEU A 1 113 ? -23.104 -6.246 43.547 1.00 97.00 113 LEU A N 1
ATOM 936 C CA . LEU A 1 113 ? -23.885 -6.636 42.375 1.00 97.00 113 LEU A CA 1
ATOM 937 C C . LEU A 1 113 ? -23.297 -7.901 41.731 1.00 97.00 113 LEU A C 1
ATOM 939 O O . LEU A 1 113 ? -22.080 -8.108 41.791 1.00 97.00 113 LEU A O 1
ATOM 943 N N . PRO A 1 114 ? -24.116 -8.718 41.041 1.00 95.62 114 PRO A N 1
ATOM 944 C CA . PRO A 1 114 ? -23.619 -9.887 40.323 1.00 95.62 114 PRO A CA 1
ATOM 945 C C . PRO A 1 114 ? -22.573 -9.495 39.274 1.00 95.62 114 PRO A C 1
ATOM 947 O O . PRO A 1 114 ? -22.644 -8.418 38.661 1.00 95.62 114 PRO A O 1
ATOM 950 N N . SER A 1 115 ? -21.602 -10.385 39.055 1.00 92.75 115 SER A N 1
ATOM 951 C CA . SER A 1 115 ? -20.611 -10.227 37.995 1.00 92.75 115 SER A CA 1
ATOM 952 C C . SER A 1 115 ? -21.299 -10.183 36.632 1.00 92.75 115 SER A C 1
ATOM 954 O O . SER A 1 115 ? -22.321 -10.826 36.395 1.00 92.75 115 SER A O 1
ATOM 956 N N . ARG A 1 116 ? -20.740 -9.377 35.731 1.00 93.69 116 ARG A N 1
ATOM 957 C CA . ARG A 1 116 ? -21.167 -9.324 34.336 1.00 93.69 116 ARG A CA 1
ATOM 958 C C . ARG A 1 116 ? -20.147 -10.062 33.484 1.00 93.69 116 ARG A C 1
ATOM 960 O O . ARG A 1 116 ? -18.947 -9.958 33.738 1.00 93.69 116 ARG A O 1
ATOM 967 N N . ASP A 1 117 ? -20.650 -10.782 32.493 1.00 94.44 117 ASP A N 1
ATOM 968 C CA . ASP A 1 117 ? -19.825 -11.411 31.475 1.00 94.44 117 ASP A CA 1
ATOM 969 C C . ASP A 1 117 ? -19.371 -10.369 30.445 1.00 94.44 117 ASP A C 1
ATOM 971 O O . ASP A 1 117 ? -20.178 -9.585 29.941 1.00 94.44 117 ASP A O 1
ATOM 975 N N . PHE A 1 118 ? -18.068 -10.351 30.179 1.00 95.44 118 PHE A N 1
ATOM 976 C CA . PHE A 1 118 ? -17.419 -9.454 29.227 1.00 95.44 118 PHE A CA 1
ATOM 977 C C . PHE A 1 118 ? -16.556 -10.213 28.213 1.00 95.44 118 PHE A C 1
ATOM 979 O O . PHE A 1 118 ? -15.781 -9.569 27.515 1.00 95.44 118 PHE A O 1
ATOM 986 N N . ARG A 1 119 ? -16.666 -11.546 28.119 1.00 95.94 119 ARG A N 1
ATOM 987 C CA . ARG A 1 119 ? -15.792 -12.376 27.268 1.00 95.94 119 ARG A CA 1
ATOM 988 C C . ARG A 1 119 ? -15.710 -11.881 25.824 1.00 95.94 119 ARG A C 1
ATOM 990 O O . ARG A 1 119 ? -14.606 -11.651 25.348 1.00 95.94 119 ARG A O 1
ATOM 997 N N . ASP A 1 120 ? -16.848 -11.606 25.190 1.00 96.00 120 ASP A N 1
ATOM 998 C CA . ASP A 1 120 ? -16.896 -11.122 23.800 1.00 96.00 120 ASP A CA 1
ATOM 999 C C . ASP A 1 120 ? -16.152 -9.786 23.629 1.00 96.00 120 ASP A C 1
ATOM 1001 O O . ASP A 1 120 ? -15.438 -9.550 22.656 1.00 96.00 120 ASP A O 1
ATOM 1005 N N . VAL A 1 121 ? -16.287 -8.896 24.615 1.00 95.31 121 VAL A N 1
ATOM 1006 C CA . VAL A 1 121 ? -15.611 -7.593 24.620 1.00 95.31 121 VAL A CA 1
ATOM 1007 C C . VAL A 1 121 ? -14.111 -7.767 24.864 1.00 95.31 121 VAL A C 1
ATOM 1009 O O . VAL A 1 121 ? -13.298 -7.096 24.234 1.00 95.31 121 VAL A O 1
ATOM 1012 N N . GLU A 1 122 ? -13.728 -8.671 25.763 1.00 95.62 122 GLU A N 1
ATOM 1013 C CA . GLU A 1 122 ? -12.331 -8.985 26.064 1.00 95.62 122 GLU A CA 1
ATOM 1014 C C . GLU A 1 122 ? -11.614 -9.637 24.879 1.00 95.62 122 GLU A C 1
ATOM 1016 O O . GLU A 1 122 ? -10.439 -9.348 24.658 1.00 95.62 122 GLU A O 1
ATOM 1021 N N . GLU A 1 123 ? -12.305 -10.461 24.092 1.00 96.88 123 GLU A N 1
ATOM 1022 C CA . GLU A 1 123 ? -11.777 -11.036 22.854 1.00 96.88 123 GLU A CA 1
ATOM 1023 C C . GLU A 1 123 ? -11.467 -9.944 21.821 1.00 96.88 123 GLU A C 1
ATOM 1025 O O . GLU A 1 123 ? -10.356 -9.891 21.290 1.00 96.88 123 GLU A O 1
ATOM 1030 N N . LEU A 1 124 ? -12.392 -8.998 21.616 1.00 95.44 124 LEU A N 1
ATOM 1031 C CA . LEU A 1 124 ? -12.164 -7.844 20.738 1.00 95.44 124 LEU A CA 1
ATOM 1032 C C . LEU A 1 124 ? -11.004 -6.967 21.225 1.00 95.44 124 LEU A C 1
ATOM 1034 O O . LEU A 1 124 ? -10.185 -6.519 20.422 1.00 95.44 124 LEU A O 1
ATOM 1038 N N . ILE A 1 125 ? -10.900 -6.736 22.537 1.00 96.38 125 ILE A N 1
ATOM 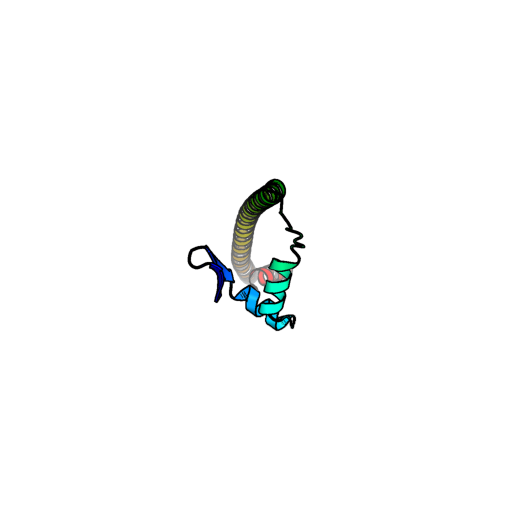1039 C CA . ILE A 1 125 ? -9.779 -5.991 23.121 1.00 96.38 125 ILE A CA 1
ATOM 1040 C C . ILE A 1 125 ? -8.456 -6.699 22.815 1.00 96.38 125 ILE A C 1
ATOM 1042 O O . ILE A 1 125 ? -7.517 -6.049 22.361 1.00 96.38 125 ILE A O 1
ATOM 1046 N N . ARG A 1 126 ? -8.368 -8.016 23.032 1.00 95.88 126 ARG A N 1
ATOM 1047 C CA . ARG A 1 126 ? -7.147 -8.789 22.751 1.00 95.88 126 ARG A CA 1
ATOM 1048 C C . ARG A 1 126 ? -6.749 -8.705 21.287 1.00 95.88 126 ARG A C 1
ATOM 1050 O O . ARG A 1 126 ? -5.589 -8.421 21.001 1.00 95.88 126 ARG A O 1
ATOM 1057 N N . TYR A 1 127 ? -7.718 -8.857 20.386 1.00 96.25 127 TYR A N 1
ATOM 1058 C CA . TYR A 1 127 ? -7.495 -8.736 18.950 1.00 96.25 127 TYR A CA 1
ATOM 1059 C C . TYR A 1 127 ? -6.859 -7.388 18.579 1.00 96.25 127 TYR A C 1
ATOM 1061 O O . TYR A 1 127 ? -5.814 -7.352 17.935 1.00 96.25 127 TYR A O 1
ATOM 1069 N N . TYR A 1 128 ? -7.429 -6.269 19.034 1.00 95.44 128 TYR A N 1
ATOM 1070 C CA . TYR A 1 128 ? -6.923 -4.937 18.675 1.00 95.44 128 TYR A CA 1
ATOM 1071 C C . TYR A 1 128 ? -5.666 -4.506 19.440 1.00 95.44 128 TYR A C 1
ATOM 1073 O O . TYR A 1 128 ? -4.954 -3.602 18.995 1.00 95.44 128 TYR A O 1
ATOM 1081 N N . LEU A 1 129 ? -5.376 -5.125 20.586 1.00 95.12 129 LEU A N 1
ATOM 1082 C CA . LEU A 1 129 ? -4.159 -4.860 21.355 1.00 95.12 129 LEU A CA 1
ATOM 1083 C C . LEU A 1 129 ? -3.007 -5.819 21.027 1.00 95.12 129 LEU A C 1
ATOM 1085 O O . LEU A 1 129 ? -1.888 -5.551 21.465 1.00 95.12 129 LEU A O 1
ATOM 1089 N N . ASN A 1 130 ? -3.255 -6.863 20.230 1.00 91.00 130 ASN A N 1
ATOM 1090 C CA . ASN A 1 130 ? -2.330 -7.969 19.964 1.00 91.00 130 ASN A CA 1
ATOM 109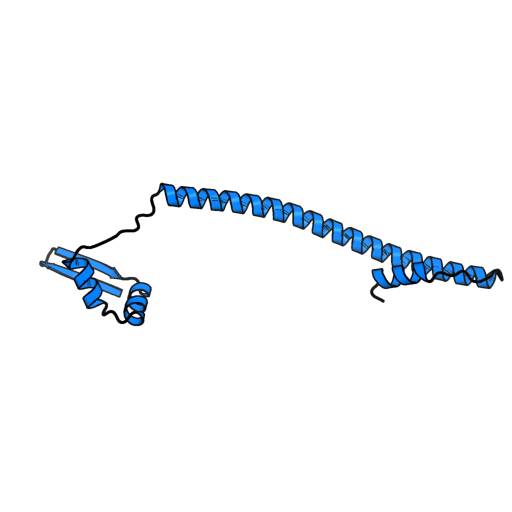1 C C . ASN A 1 130 ? -1.829 -8.633 21.265 1.00 91.00 130 ASN A C 1
ATOM 1093 O O . ASN A 1 130 ? -0.620 -8.737 21.484 1.00 91.00 130 ASN A O 1
ATOM 1097 N N . LEU A 1 131 ? -2.764 -9.021 22.143 1.00 82.50 131 LEU A N 1
ATOM 1098 C CA . LEU A 1 131 ? -2.519 -9.638 23.461 1.00 82.50 131 LEU A CA 1
ATOM 1099 C C . LEU A 1 131 ? -2.944 -11.106 23.536 1.00 82.50 131 LEU A C 1
ATOM 1101 O O . LEU A 1 131 ? -3.936 -11.466 22.867 1.00 82.50 131 LEU A O 1
#

Organism: Pyrococcus abyssi (strain GE5 / Orsay) (NCBI:txid272844)

pLDDT: mean 86.88, std 12.41, range [46.28, 98.12]